Protein AF-A0A3D6DL36-F1 (afdb_monomer_lite)

Foldseek 3Di:
DVLLVVLVPVLVVLCVVLVVPVVDPCSVVSNVVSVVSVVVSVVVVVVVVVVVCCVVVNDPPD

Sequence (62 aa):
MGTFIVLCFTAPVVVFQAFKNQEHPFFWPVLLIGIALCIMAIIYGFWAIKILLNALLGERKN

Radius of gyration: 15.98 Å; chains: 1; bounding box: 37×22×44 Å

pLDDT: mean 93.06, std 8.76, range [57.69, 98.38]

Secondary structure (DSSP, 8-state):
-HHHHHHHHHHHHHHHHHHHTTTSTTHHHHHHHHHHHHHHHHHHHHHHHHHHHHHHH-----

Structure (mmCIF, N/CA/C/O backbone):
data_AF-A0A3D6DL36-F1
#
_entry.id   AF-A0A3D6DL36-F1
#
loop_
_atom_site.group_PDB
_atom_site.id
_atom_site.type_symbol
_atom_site.label_atom_id
_atom_site.label_alt_id
_atom_site.label_comp_id
_atom_site.label_asym_id
_atom_site.label_entity_id
_atom_site.label_seq_id
_atom_site.pdbx_PDB_ins_code
_atom_site.Cartn_x
_atom_site.Cartn_y
_atom_site.Cartn_z
_atom_site.occupancy
_atom_site.B_iso_or_equiv
_atom_site.auth_seq_id
_atom_site.auth_comp_id
_atom_site.auth_asym_id
_atom_site.auth_atom_id
_atom_site.pdbx_PDB_model_num
ATOM 1 N N . MET A 1 1 ? -14.274 -4.993 5.930 1.00 71.06 1 MET A N 1
ATOM 2 C CA . MET A 1 1 ? -13.107 -5.142 6.832 1.00 71.06 1 MET A CA 1
ATOM 3 C C . MET A 1 1 ? -12.005 -6.006 6.240 1.00 71.06 1 MET A C 1
ATOM 5 O O . MET A 1 1 ? -10.893 -5.511 6.153 1.00 71.06 1 MET A O 1
ATOM 9 N N . GLY A 1 2 ? -12.276 -7.224 5.750 1.00 85.69 2 GLY A N 1
ATOM 10 C CA . GLY A 1 2 ? -11.235 -8.054 5.111 1.00 85.69 2 GLY A CA 1
ATOM 11 C C . GLY A 1 2 ? -10.524 -7.383 3.924 1.00 85.69 2 GLY A C 1
ATOM 12 O O . GLY A 1 2 ? -9.312 -7.495 3.789 1.00 85.69 2 GLY A O 1
ATOM 13 N N . THR A 1 3 ? -11.249 -6.588 3.132 1.00 8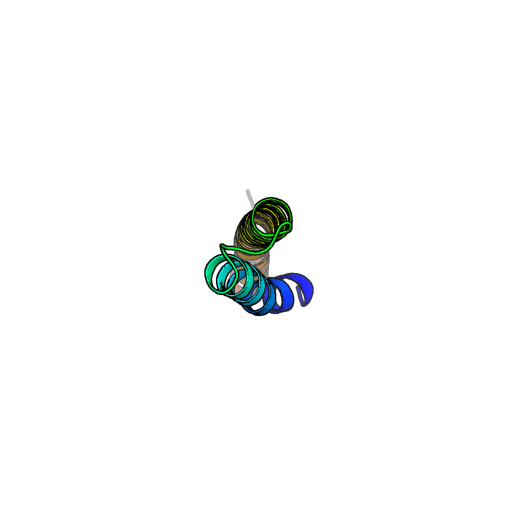8.94 3 THR A N 1
ATOM 14 C CA . THR A 1 3 ? -10.691 -5.835 1.995 1.00 88.94 3 THR A CA 1
ATOM 15 C C . THR A 1 3 ? -9.570 -4.873 2.395 1.00 88.94 3 THR A C 1
ATOM 17 O O . THR A 1 3 ? -8.600 -4.746 1.658 1.00 88.94 3 THR A O 1
ATOM 20 N N . PHE A 1 4 ? -9.659 -4.235 3.569 1.00 92.94 4 PHE A N 1
ATOM 21 C CA . PHE A 1 4 ? -8.598 -3.361 4.086 1.00 92.94 4 PHE A CA 1
ATOM 22 C C . PHE A 1 4 ? -7.293 -4.139 4.278 1.00 92.94 4 PHE A C 1
ATOM 24 O O . PHE A 1 4 ? -6.250 -3.738 3.774 1.00 92.94 4 PHE A O 1
ATOM 31 N N . ILE A 1 5 ? -7.383 -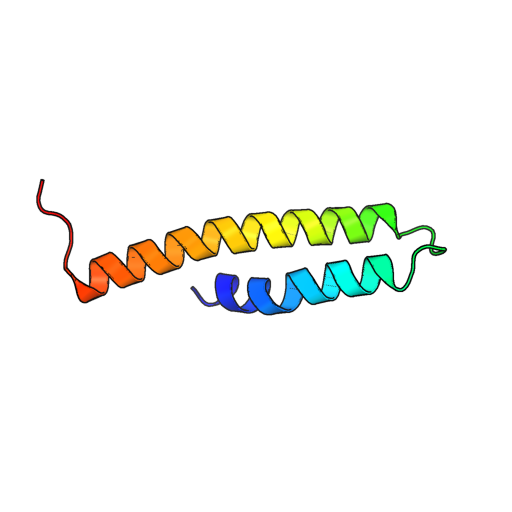5.289 4.949 1.00 92.81 5 ILE A N 1
ATOM 32 C CA . ILE A 1 5 ? -6.235 -6.149 5.243 1.00 92.81 5 ILE A CA 1
ATOM 33 C C . ILE A 1 5 ? -5.591 -6.621 3.938 1.00 92.81 5 ILE A C 1
ATOM 35 O O . ILE A 1 5 ? -4.382 -6.499 3.773 1.00 92.81 5 ILE A O 1
ATOM 39 N N . VAL A 1 6 ? -6.393 -7.079 2.972 1.00 96.12 6 VAL A N 1
ATOM 40 C CA . VAL A 1 6 ? -5.894 -7.491 1.650 1.00 96.12 6 VAL A CA 1
ATOM 41 C C . VAL A 1 6 ? -5.154 -6.349 0.950 1.00 96.12 6 VAL A C 1
ATOM 43 O O . VAL A 1 6 ? -4.070 -6.567 0.407 1.00 96.12 6 VAL A O 1
ATOM 46 N N . LEU A 1 7 ? -5.696 -5.129 0.985 1.00 95.88 7 LEU A N 1
ATOM 47 C CA . LEU A 1 7 ? -5.065 -3.957 0.378 1.00 95.88 7 LEU A CA 1
ATOM 48 C C . LEU A 1 7 ? -3.733 -3.594 1.052 1.00 95.88 7 LEU A C 1
ATOM 50 O O . LEU A 1 7 ? -2.786 -3.267 0.342 1.00 95.88 7 LEU A O 1
ATOM 54 N N . CYS A 1 8 ? -3.620 -3.718 2.379 1.00 94.75 8 CYS A N 1
ATOM 55 C CA . CYS A 1 8 ? -2.373 -3.449 3.108 1.00 94.75 8 CYS A CA 1
ATOM 56 C C . CYS A 1 8 ? -1.204 -4.343 2.682 1.00 94.75 8 CYS A C 1
ATOM 58 O O . CYS A 1 8 ? -0.060 -3.905 2.759 1.00 94.75 8 CYS A O 1
ATOM 60 N N . PHE A 1 9 ? -1.469 -5.565 2.215 1.00 95.12 9 PHE A N 1
ATOM 61 C CA . PHE A 1 9 ? -0.425 -6.456 1.700 1.00 95.12 9 PHE A CA 1
ATOM 62 C C . PHE A 1 9 ? -0.270 -6.355 0.183 1.00 95.12 9 PHE A C 1
ATOM 64 O O . PHE A 1 9 ? 0.845 -6.372 -0.330 1.00 95.12 9 PHE A O 1
ATOM 71 N N . THR A 1 10 ? -1.374 -6.211 -0.549 1.00 97.38 10 THR A N 1
ATOM 72 C CA . THR A 1 10 ? -1.350 -6.233 -2.017 1.00 97.38 10 THR A CA 1
ATOM 73 C C . THR A 1 10 ? -0.804 -4.928 -2.593 1.00 97.38 10 THR A C 1
ATOM 75 O O . THR A 1 10 ? 0.000 -4.965 -3.519 1.00 97.38 10 THR A O 1
ATOM 78 N N . ALA A 1 11 ? -1.189 -3.769 -2.047 1.00 97.38 11 ALA A N 1
ATOM 79 C CA . ALA A 1 11 ? -0.784 -2.478 -2.603 1.00 97.38 11 ALA A CA 1
ATOM 80 C C . ALA A 1 11 ? 0.746 -2.261 -2.570 1.00 97.38 11 ALA A C 1
ATOM 82 O O . ALA A 1 11 ? 1.308 -1.949 -3.625 1.00 97.38 11 ALA A O 1
ATOM 83 N N . PRO A 1 12 ? 1.464 -2.514 -1.449 1.00 96.69 12 PRO A N 1
ATOM 84 C CA . PRO A 1 12 ? 2.924 -2.405 -1.426 1.00 96.69 12 PRO A CA 1
ATOM 85 C C . PRO A 1 12 ? 3.607 -3.383 -2.381 1.00 96.69 12 PRO A C 1
ATOM 87 O O . PRO A 1 12 ? 4.591 -3.021 -3.022 1.00 96.69 12 PRO A O 1
ATOM 90 N N . VAL A 1 13 ? 3.072 -4.602 -2.523 1.00 97.88 13 VAL A N 1
ATOM 91 C CA . VAL A 1 13 ? 3.607 -5.603 -3.455 1.00 97.88 13 VAL A CA 1
ATOM 92 C C . VAL A 1 13 ? 3.471 -5.127 -4.901 1.00 97.88 13 VAL A C 1
ATOM 94 O O . VAL A 1 13 ? 4.433 -5.222 -5.657 1.00 97.88 13 VAL A O 1
ATOM 97 N N . VAL A 1 14 ? 2.326 -4.562 -5.293 1.00 98.06 14 VAL A N 1
ATOM 98 C CA . VAL A 1 14 ? 2.127 -4.035 -6.655 1.00 98.06 14 VAL A CA 1
ATOM 99 C C . VAL A 1 14 ? 3.081 -2.873 -6.948 1.00 98.06 14 VAL A C 1
ATOM 101 O O . VAL A 1 14 ? 3.709 -2.850 -8.005 1.00 98.06 14 VAL A O 1
ATOM 104 N N . VAL A 1 15 ? 3.255 -1.945 -6.000 1.00 98.06 15 VAL A N 1
ATOM 105 C CA . VAL A 1 15 ? 4.202 -0.823 -6.138 1.00 98.06 15 VAL A CA 1
ATOM 106 C C . VAL A 1 15 ? 5.649 -1.320 -6.223 1.00 98.06 15 VAL A C 1
ATOM 108 O O . VAL A 1 15 ? 6.402 -0.881 -7.092 1.00 98.06 15 VAL A O 1
ATOM 111 N N . PHE A 1 16 ? 6.037 -2.272 -5.369 1.00 97.94 16 PHE A N 1
ATOM 112 C CA . PHE A 1 16 ? 7.363 -2.890 -5.409 1.00 97.94 16 PHE A CA 1
ATOM 113 C C . PHE A 1 16 ? 7.632 -3.554 -6.762 1.00 97.94 16 PHE A C 1
ATOM 115 O O . PHE A 1 16 ? 8.695 -3.363 -7.349 1.00 97.94 16 PHE A O 1
ATOM 122 N N . GLN A 1 17 ? 6.652 -4.285 -7.293 1.00 97.62 17 GLN A N 1
ATOM 123 C CA . GLN A 1 17 ? 6.779 -4.929 -8.596 1.00 97.62 17 GLN A CA 1
ATOM 124 C C . GLN A 1 17 ? 6.878 -3.909 -9.734 1.00 97.62 17 GLN A C 1
ATOM 126 O O . GLN A 1 17 ? 7.639 -4.150 -10.667 1.00 97.62 17 GLN A O 1
ATOM 131 N N . ALA A 1 18 ? 6.201 -2.759 -9.657 1.00 97.94 18 ALA A N 1
ATOM 132 C CA . ALA A 1 18 ? 6.396 -1.684 -10.629 1.00 97.94 18 ALA A CA 1
ATOM 133 C C . ALA A 1 18 ? 7.845 -1.172 -10.605 1.00 97.94 18 ALA A C 1
ATOM 135 O O . ALA A 1 18 ? 8.518 -1.176 -11.632 1.00 97.94 18 ALA A O 1
ATOM 136 N N . PHE A 1 19 ? 8.369 -0.812 -9.428 1.00 97.12 19 PHE A N 1
ATOM 137 C CA . PHE A 1 19 ? 9.740 -0.300 -9.305 1.00 97.12 19 PHE A CA 1
ATOM 138 C C . PHE A 1 19 ? 10.821 -1.334 -9.622 1.00 97.12 19 PHE A C 1
ATOM 140 O O . PHE A 1 19 ? 11.905 -0.966 -10.061 1.00 97.12 19 PHE A O 1
ATOM 147 N N . LYS A 1 20 ? 10.543 -2.627 -9.454 1.00 97.81 20 LYS A N 1
ATOM 148 C CA . LYS A 1 20 ? 11.467 -3.688 -9.866 1.00 97.81 20 LYS A CA 1
ATOM 149 C C . LYS A 1 20 ? 11.541 -3.851 -11.393 1.00 97.81 20 LYS A C 1
ATOM 151 O O . LYS A 1 20 ? 12.528 -4.377 -11.895 1.00 97.81 20 LYS A O 1
ATOM 156 N N . ASN A 1 21 ? 10.519 -3.414 -12.131 1.00 96.31 21 ASN A N 1
ATOM 157 C CA . ASN A 1 21 ? 10.384 -3.621 -13.576 1.00 96.31 21 ASN A CA 1
ATOM 158 C C . ASN A 1 21 ? 10.278 -2.285 -14.341 1.00 96.31 21 ASN A C 1
ATOM 160 O O . ASN A 1 21 ? 9.389 -2.120 -15.177 1.00 96.31 21 ASN A O 1
ATOM 164 N N . GLN A 1 22 ? 11.169 -1.326 -14.061 1.00 95.81 22 GLN A N 1
ATOM 165 C CA . GLN A 1 22 ? 11.119 0.027 -14.650 1.00 95.81 22 GLN A CA 1
ATOM 166 C C . GLN A 1 22 ? 11.256 0.057 -16.179 1.00 95.81 22 GLN A C 1
ATOM 168 O O . GLN A 1 22 ? 10.607 0.870 -16.828 1.00 95.81 22 GLN A O 1
ATOM 173 N N . GLU A 1 23 ? 12.032 -0.863 -16.754 1.00 96.62 23 GLU A N 1
ATOM 174 C CA . GLU A 1 23 ? 12.239 -0.970 -18.208 1.00 96.62 23 GLU A CA 1
ATOM 175 C C . GLU A 1 23 ? 11.057 -1.638 -18.941 1.00 96.62 23 GLU A C 1
ATOM 177 O O . GLU A 1 23 ? 11.032 -1.710 -20.169 1.00 96.62 23 GLU A O 1
ATOM 182 N N . HIS A 1 24 ? 10.068 -2.171 -18.212 1.00 96.12 24 HIS A N 1
ATOM 183 C CA . HIS A 1 24 ? 8.937 -2.862 -18.823 1.00 96.12 24 HIS A CA 1
ATOM 184 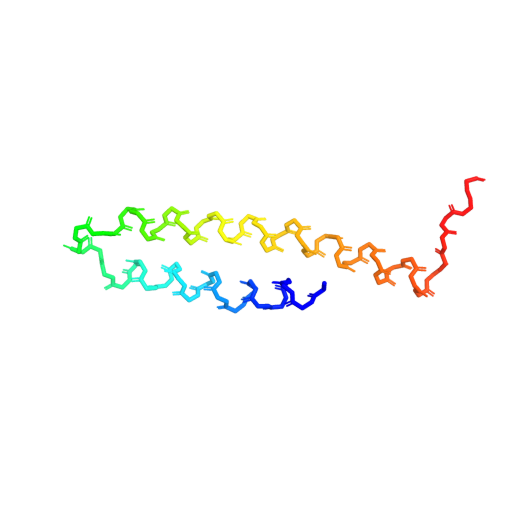C C . HIS A 1 24 ? 7.912 -1.854 -19.380 1.00 96.12 24 HIS A C 1
ATOM 186 O O . HIS A 1 24 ? 7.540 -0.917 -18.670 1.00 96.12 24 HIS A O 1
ATOM 192 N N . PRO A 1 25 ? 7.328 -2.076 -20.578 1.00 96.88 25 PRO A N 1
ATOM 193 C CA . PRO A 1 25 ? 6.323 -1.173 -21.162 1.00 96.88 25 PRO A CA 1
ATOM 194 C C . PRO A 1 25 ? 5.108 -0.891 -20.261 1.00 96.88 25 PRO A C 1
ATOM 196 O O . PRO A 1 25 ? 4.454 0.141 -20.384 1.00 96.88 25 PRO A O 1
ATOM 199 N N . PHE A 1 26 ? 4.807 -1.803 -19.332 1.00 97.06 26 PHE A N 1
ATOM 200 C CA . PHE A 1 26 ? 3.714 -1.662 -18.361 1.00 97.06 26 PHE A CA 1
ATOM 201 C C . PHE A 1 26 ? 4.113 -1.019 -17.024 1.00 97.06 26 PHE A C 1
ATOM 203 O O . PHE A 1 26 ? 3.294 -1.014 -16.107 1.00 97.06 26 PHE A O 1
ATOM 210 N N . PHE A 1 27 ? 5.313 -0.448 -16.898 1.00 97.44 27 PHE A N 1
ATOM 211 C CA . PHE A 1 27 ? 5.754 0.238 -15.680 1.00 97.44 27 PHE A CA 1
ATOM 212 C C . PHE A 1 27 ? 4.727 1.269 -15.184 1.00 97.44 27 PHE A C 1
ATOM 214 O O . PHE A 1 27 ? 4.226 1.163 -14.064 1.00 97.44 27 PHE A O 1
ATOM 221 N N . TRP A 1 28 ? 4.361 2.226 -16.040 1.00 97.38 28 TRP A N 1
ATOM 222 C CA . TRP A 1 28 ? 3.425 3.299 -15.698 1.00 97.38 28 TRP A CA 1
ATOM 223 C C . TRP A 1 28 ? 2.020 2.790 -15.333 1.00 97.38 28 TRP A C 1
ATOM 225 O O . TRP A 1 28 ? 1.517 3.184 -14.278 1.00 97.38 28 TRP A O 1
ATOM 235 N N . PRO A 1 29 ? 1.390 1.894 -16.125 1.00 97.56 29 PRO A N 1
ATOM 236 C CA . PRO A 1 29 ? 0.120 1.276 -15.748 1.00 97.56 29 PRO A CA 1
ATOM 237 C C . PRO A 1 29 ? 0.146 0.585 -14.379 1.00 97.56 29 PRO A C 1
ATOM 239 O O . PRO A 1 29 ? -0.739 0.816 -13.557 1.00 97.56 29 PRO A O 1
ATOM 242 N N . VAL A 1 30 ? 1.161 -0.242 -14.109 1.00 97.81 30 VAL A N 1
ATOM 243 C CA . VAL A 1 30 ? 1.245 -1.006 -12.853 1.00 97.81 30 VAL A CA 1
ATOM 244 C C . VAL A 1 30 ? 1.511 -0.078 -11.669 1.00 97.81 30 VAL A C 1
ATOM 246 O O . VAL A 1 30 ? 0.895 -0.243 -10.615 1.00 97.81 30 VAL A O 1
ATOM 249 N N . LEU A 1 31 ? 2.361 0.939 -11.843 1.00 98.25 31 LEU A N 1
ATOM 250 C CA . LEU A 1 31 ? 2.616 1.947 -10.817 1.00 98.25 31 LEU A CA 1
ATOM 251 C C . LEU A 1 31 ? 1.339 2.715 -10.453 1.00 98.25 31 LEU A C 1
ATOM 253 O O . LEU A 1 31 ? 1.042 2.880 -9.270 1.00 98.25 31 LEU A O 1
ATOM 257 N N . LEU A 1 32 ? 0.556 3.138 -11.452 1.00 98.25 32 LEU A N 1
ATOM 258 C CA . LEU A 1 32 ? -0.697 3.860 -11.227 1.00 98.25 3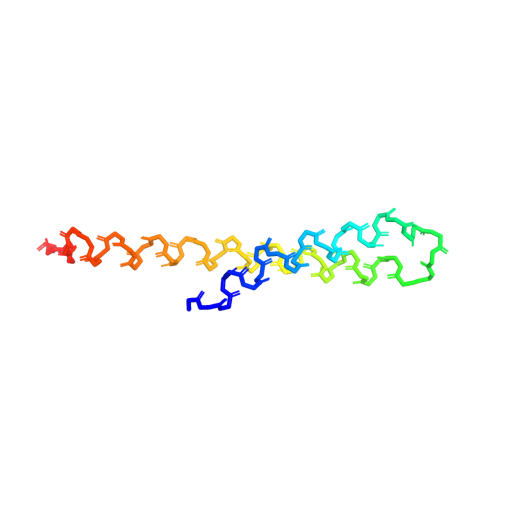2 LEU A CA 1
ATOM 259 C C . LEU A 1 32 ? -1.718 3.001 -10.468 1.00 98.25 32 LEU A C 1
ATOM 261 O O . LEU A 1 32 ? -2.351 3.485 -9.530 1.00 98.25 32 LEU A O 1
ATOM 265 N N . ILE A 1 33 ? -1.833 1.716 -10.825 1.00 98.31 33 ILE A N 1
ATOM 266 C CA . ILE A 1 33 ? -2.670 0.755 -10.094 1.00 98.31 33 ILE A CA 1
ATOM 267 C C . ILE A 1 33 ? -2.186 0.627 -8.646 1.00 98.31 33 ILE A C 1
ATOM 269 O O . ILE A 1 33 ? -2.995 0.704 -7.725 1.00 98.31 33 ILE A O 1
ATOM 273 N N . GLY A 1 34 ? -0.877 0.490 -8.424 1.00 97.94 34 GLY A N 1
ATOM 274 C CA . GLY A 1 34 ? -0.298 0.419 -7.083 1.00 97.94 34 GLY A CA 1
ATOM 275 C C . GLY A 1 34 ? -0.636 1.644 -6.227 1.00 97.94 34 GLY A C 1
ATOM 276 O O . GLY A 1 34 ? -1.089 1.498 -5.093 1.00 97.94 34 GLY A O 1
ATOM 277 N N . ILE A 1 35 ? -0.503 2.849 -6.787 1.00 98.25 35 ILE A N 1
ATOM 278 C CA . ILE A 1 35 ? -0.848 4.106 -6.105 1.00 98.25 35 ILE A CA 1
ATOM 279 C C . ILE A 1 35 ? -2.346 4.165 -5.778 1.00 98.25 35 ILE A C 1
ATOM 281 O O . ILE A 1 35 ? -2.713 4.502 -4.651 1.00 98.25 35 ILE A O 1
ATOM 285 N N . ALA A 1 36 ? -3.218 3.798 -6.721 1.00 98.38 36 ALA A N 1
ATOM 286 C CA . ALA A 1 36 ? -4.660 3.764 -6.486 1.00 98.38 36 ALA A CA 1
ATOM 287 C C . ALA A 1 36 ? -5.030 2.789 -5.353 1.00 98.38 36 ALA A C 1
ATOM 289 O O . ALA A 1 36 ? -5.800 3.140 -4.457 1.00 98.38 36 ALA A O 1
ATOM 290 N N . LEU A 1 37 ? -4.425 1.597 -5.337 1.00 98.06 37 LEU A N 1
ATOM 291 C CA . LEU A 1 37 ? -4.618 0.615 -4.269 1.00 98.06 37 LEU A CA 1
ATOM 292 C C . LEU A 1 37 ? -4.121 1.136 -2.912 1.00 98.06 37 LEU A C 1
ATOM 294 O O . LEU A 1 37 ? -4.786 0.908 -1.902 1.00 98.06 37 LEU A O 1
ATOM 298 N N . CYS A 1 38 ? -3.010 1.881 -2.874 1.00 97.75 38 CYS A N 1
ATOM 299 C CA . CYS A 1 38 ? -2.528 2.536 -1.655 1.00 97.75 38 CYS A CA 1
ATOM 300 C C . CYS A 1 38 ? -3.529 3.575 -1.129 1.00 97.75 38 CYS A C 1
ATOM 302 O O . CYS A 1 38 ? -3.839 3.576 0.061 1.00 97.75 38 CYS A O 1
ATOM 304 N N . ILE A 1 39 ? -4.089 4.422 -2.001 1.00 98.00 39 ILE A N 1
ATOM 305 C CA . ILE A 1 39 ? -5.111 5.409 -1.614 1.00 98.00 39 ILE A CA 1
ATOM 306 C C . ILE A 1 39 ? -6.340 4.700 -1.034 1.00 98.00 39 ILE A C 1
ATOM 308 O O . ILE A 1 39 ? -6.830 5.075 0.034 1.00 98.00 39 ILE A O 1
ATOM 312 N N . MET A 1 40 ? -6.806 3.633 -1.688 1.00 97.06 40 MET A N 1
ATOM 313 C CA . MET A 1 40 ? -7.914 2.824 -1.177 1.00 97.06 40 MET A CA 1
ATOM 314 C C . MET A 1 40 ? -7.585 2.220 0.193 1.00 97.06 40 MET A C 1
ATOM 316 O O . MET A 1 40 ? -8.421 2.282 1.093 1.00 97.06 40 MET A O 1
ATOM 320 N N . ALA A 1 41 ? -6.374 1.685 0.386 1.00 96.69 41 ALA A N 1
ATOM 321 C CA . ALA A 1 41 ? -5.940 1.125 1.666 1.00 96.69 41 ALA A CA 1
ATOM 322 C C . ALA A 1 41 ? -6.033 2.160 2.797 1.00 96.69 41 ALA A C 1
ATOM 324 O O . ALA A 1 41 ? -6.562 1.855 3.863 1.00 96.69 41 ALA A O 1
ATOM 325 N N . ILE A 1 42 ? -5.590 3.395 2.548 1.00 95.94 42 ILE A N 1
ATOM 326 C CA . ILE A 1 42 ? -5.649 4.490 3.524 1.00 95.94 42 ILE A CA 1
ATOM 327 C C . ILE A 1 42 ? -7.104 4.821 3.885 1.00 95.94 42 ILE A C 1
ATOM 329 O O . ILE A 1 42 ? -7.444 4.871 5.067 1.00 95.94 42 ILE A O 1
ATOM 333 N N . ILE A 1 43 ? -7.983 4.977 2.888 1.00 95.94 43 ILE A N 1
ATOM 334 C CA . ILE A 1 43 ? -9.413 5.268 3.105 1.00 95.94 43 ILE A CA 1
ATOM 335 C C . ILE A 1 43 ? -10.065 4.169 3.954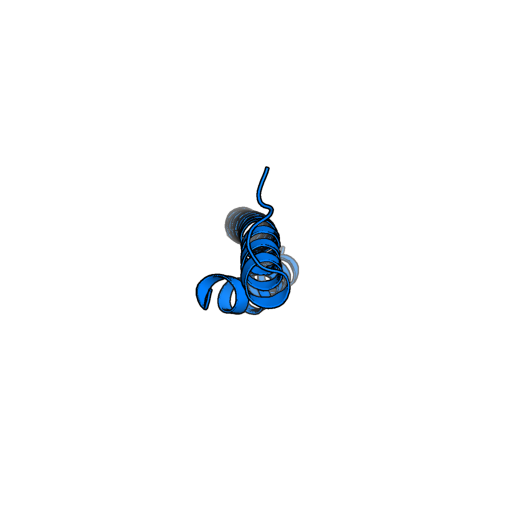 1.00 95.94 43 ILE A C 1
ATOM 337 O O . ILE A 1 43 ? -10.718 4.451 4.963 1.00 95.94 43 ILE A O 1
ATOM 341 N N . TYR A 1 44 ? -9.857 2.905 3.579 1.00 95.88 44 TYR A N 1
ATOM 342 C CA . TYR A 1 44 ? -10.394 1.774 4.329 1.00 95.88 44 TYR A CA 1
ATOM 343 C C . TYR A 1 44 ? -9.778 1.648 5.726 1.00 95.88 44 TYR A C 1
ATOM 345 O O . TYR A 1 44 ? -10.476 1.216 6.641 1.00 95.88 44 TYR A O 1
ATOM 353 N N . GLY A 1 45 ? -8.523 2.060 5.915 1.00 94.50 45 GLY A N 1
ATOM 354 C CA . GLY A 1 45 ? -7.855 2.080 7.215 1.00 94.50 45 GLY A CA 1
ATOM 355 C C . GLY A 1 45 ? -8.512 3.050 8.186 1.00 94.50 45 GLY A C 1
ATOM 356 O O . GLY A 1 45 ? -8.857 2.663 9.302 1.00 94.50 45 GLY A O 1
ATOM 357 N N . PHE A 1 46 ? -8.793 4.278 7.746 1.00 94.75 46 PHE A N 1
ATOM 358 C CA . PHE A 1 46 ? -9.544 5.235 8.563 1.00 94.75 46 PHE A CA 1
ATOM 359 C C . PHE A 1 46 ? -10.944 4.723 8.903 1.00 94.75 46 PH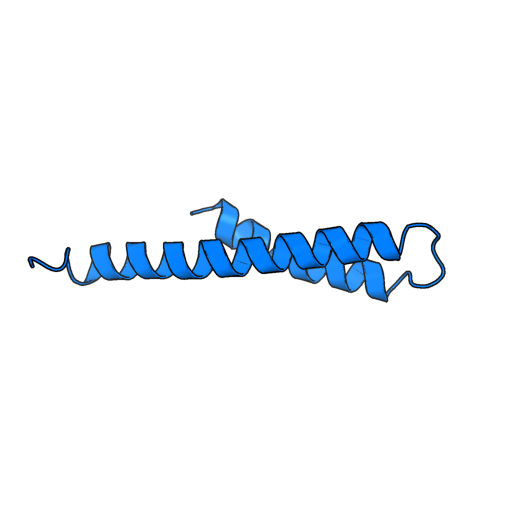E A C 1
ATOM 361 O O . PHE A 1 46 ? -11.400 4.861 10.041 1.00 94.75 46 PHE A O 1
ATOM 368 N N . TRP A 1 47 ? -11.623 4.090 7.946 1.00 94.00 47 TRP A N 1
ATOM 369 C CA . TRP A 1 47 ? -12.953 3.544 8.193 1.00 94.00 47 TRP A CA 1
ATOM 370 C C . TRP A 1 47 ? -12.930 2.350 9.159 1.00 94.00 47 TRP A C 1
ATOM 372 O O . TRP A 1 47 ? -13.787 2.256 10.040 1.00 94.00 47 TRP A O 1
ATOM 382 N N . ALA A 1 48 ? -11.915 1.487 9.057 1.00 93.00 48 ALA A N 1
ATOM 383 C CA . ALA A 1 48 ? -11.678 0.384 9.982 1.00 93.00 48 ALA A CA 1
ATOM 384 C C . ALA A 1 48 ? -11.433 0.882 11.409 1.00 93.00 48 ALA A C 1
ATOM 386 O O . ALA A 1 48 ? -12.069 0.389 12.340 1.00 93.00 48 ALA A O 1
ATOM 387 N N . ILE A 1 49 ? -10.587 1.905 11.576 1.00 93.56 49 ILE A N 1
ATOM 388 C CA . ILE A 1 49 ? -10.331 2.531 12.878 1.00 93.56 49 ILE A CA 1
ATOM 389 C C . ILE A 1 49 ? -11.618 3.130 13.447 1.00 93.56 49 ILE A C 1
ATOM 391 O O . ILE A 1 49 ? -11.931 2.886 14.605 1.00 93.56 49 ILE A O 1
ATOM 395 N N . LYS A 1 50 ? -12.407 3.863 12.649 1.00 92.12 50 LYS A N 1
ATOM 396 C CA . LYS A 1 50 ? -13.680 4.440 13.114 1.00 92.12 50 LYS A CA 1
ATOM 397 C C . LYS A 1 50 ? -14.631 3.366 13.648 1.00 92.12 50 LYS A C 1
ATOM 399 O O . LYS A 1 50 ? -15.244 3.551 14.694 1.00 92.12 50 LYS A O 1
ATOM 404 N N . ILE A 1 51 ? -14.750 2.246 12.939 1.00 91.75 51 ILE A N 1
ATOM 405 C CA . ILE A 1 51 ? -15.623 1.143 13.352 1.00 91.75 51 ILE A CA 1
ATOM 406 C C . ILE A 1 51 ? -15.092 0.470 14.619 1.00 91.75 51 ILE A C 1
ATOM 408 O O . ILE A 1 51 ? -15.877 0.195 15.523 1.00 91.75 51 ILE A O 1
ATOM 412 N N . LEU A 1 52 ? -13.774 0.275 14.726 1.00 93.00 52 LEU A N 1
ATOM 413 C CA . LEU A 1 52 ? -13.143 -0.224 15.947 1.00 93.00 52 LEU A CA 1
ATOM 414 C C . LEU A 1 52 ? -13.419 0.705 17.137 1.00 93.00 52 LEU A C 1
ATOM 416 O O . LEU A 1 52 ? -13.831 0.240 18.193 1.00 93.00 52 LEU A O 1
ATOM 420 N N . LEU A 1 53 ? -13.241 2.015 16.961 1.00 93.69 53 LEU A N 1
ATOM 421 C CA . LEU A 1 53 ? -13.490 3.009 18.004 1.00 93.69 53 LEU A CA 1
ATOM 422 C C . LEU A 1 53 ? -14.951 3.000 18.455 1.00 93.69 53 LEU A C 1
ATOM 424 O O . LEU A 1 53 ? -15.204 2.960 19.654 1.00 93.69 53 LEU A O 1
ATOM 428 N N . ASN A 1 54 ? -15.902 2.966 17.521 1.00 92.88 54 ASN A N 1
ATOM 429 C CA . ASN A 1 54 ? -17.326 2.882 17.851 1.00 92.88 54 ASN A CA 1
ATOM 430 C C . ASN A 1 54 ? -17.674 1.579 18.588 1.00 92.88 54 ASN A C 1
ATOM 432 O O . ASN A 1 54 ? -18.505 1.592 19.490 1.00 92.88 54 ASN A O 1
ATOM 436 N N . ALA A 1 55 ? -17.044 0.458 18.226 1.00 91.44 55 ALA A N 1
ATOM 437 C CA . ALA A 1 55 ? -17.273 -0.824 18.887 1.00 91.44 55 ALA A CA 1
ATOM 438 C C . ALA A 1 55 ? -16.693 -0.865 20.310 1.00 91.44 55 ALA A C 1
ATOM 440 O O . ALA A 1 55 ? -17.296 -1.461 21.198 1.00 91.44 55 ALA A O 1
ATOM 441 N N . LEU A 1 56 ? -15.532 -0.238 20.528 1.00 93.06 56 LEU A N 1
ATOM 442 C CA . LEU A 1 56 ? -14.843 -0.241 21.820 1.00 93.06 56 LEU A CA 1
ATOM 443 C C . LEU A 1 56 ? -15.378 0.818 22.790 1.00 93.06 56 LEU A C 1
ATOM 445 O O . LEU A 1 56 ? -15.442 0.571 23.990 1.00 93.06 56 LEU A O 1
ATOM 449 N N . LEU A 1 57 ? -15.720 2.002 22.284 1.00 92.06 57 LEU A N 1
ATOM 450 C CA . LEU A 1 57 ? -16.065 3.173 23.098 1.00 92.06 57 LEU A CA 1
ATOM 451 C C . LEU A 1 57 ? -17.561 3.511 23.051 1.00 92.06 57 LEU A C 1
ATOM 453 O O . LEU A 1 57 ? -18.005 4.414 23.758 1.00 92.06 57 LEU A O 1
ATOM 457 N N . GLY A 1 58 ? -18.338 2.785 22.243 1.00 78.50 58 GLY A N 1
ATOM 458 C CA . GLY A 1 58 ? -19.728 3.110 21.948 1.00 78.50 58 GLY A CA 1
ATOM 459 C C . GLY A 1 58 ? -19.855 4.270 20.959 1.00 78.50 58 GLY A C 1
ATOM 460 O O . GLY A 1 58 ? -18.909 5.013 20.686 1.00 78.50 58 GLY A O 1
ATOM 461 N N . GLU A 1 59 ? -21.044 4.433 20.384 1.00 74.12 59 GLU A N 1
ATOM 462 C CA . GLU A 1 59 ? -21.316 5.571 19.508 1.00 74.12 59 GLU A CA 1
ATOM 463 C C . GLU A 1 59 ? -21.319 6.872 20.321 1.00 74.12 59 GLU A C 1
ATOM 465 O O . GLU A 1 59 ? -21.918 6.947 21.397 1.00 74.12 59 GLU A O 1
ATOM 470 N N . ARG A 1 60 ? -20.665 7.922 19.803 1.00 66.62 60 ARG A N 1
ATOM 471 C CA . ARG A 1 60 ? -20.777 9.277 20.363 1.00 66.62 60 ARG A CA 1
ATOM 472 C C . ARG A 1 60 ? -22.250 9.685 20.329 1.00 66.62 60 ARG A C 1
ATOM 474 O O . ARG A 1 60 ? -22.775 10.033 19.275 1.00 66.62 60 ARG A O 1
ATOM 481 N N . LYS A 1 61 ? -22.906 9.634 21.489 1.00 61.84 61 LYS A N 1
ATOM 482 C CA . LYS A 1 61 ? -24.220 10.236 21.703 1.00 61.84 61 LYS A CA 1
ATOM 483 C C . LYS A 1 61 ? -24.002 11.750 21.657 1.00 61.84 61 LYS A C 1
ATOM 485 O O . LYS A 1 61 ? -23.319 12.280 22.531 1.00 61.84 61 LYS A O 1
ATOM 490 N N . ASN A 1 62 ? -24.434 12.373 20.558 1.00 57.69 62 ASN A N 1
ATOM 491 C CA . ASN A 1 62 ? -24.374 13.826 20.373 1.00 57.69 62 ASN A CA 1
ATOM 492 C C . ASN A 1 62 ? -25.067 14.553 21.525 1.00 57.69 62 ASN A C 1
ATOM 494 O O . ASN A 1 62 ? -26.121 14.043 21.974 1.00 57.69 62 ASN A O 1
#